Protein AF-A0A2H8TKM4-F1 (afdb_monomer_lite)

Sequence (101 aa):
MDTGNTDNISLMFDMQTFSKESFSVDEFLIENRNKMTLENMRVEMGIFLKDLRTKMINSLNDDCDKYFHLSRGLIGIDQQLATIKPGLSLLSNSEAKNNLE

Radius of gyration: 29.7 Å; chains: 1; bounding box: 73×21×81 Å

pLDDT: mean 80.45, std 16.44, range [33.06, 95.44]

Structure (mmCIF, N/CA/C/O backbone):
data_AF-A0A2H8TKM4-F1
#
_entry.id   AF-A0A2H8TKM4-F1
#
loop_
_atom_site.group_PDB
_atom_site.id
_atom_site.type_symbol
_atom_site.label_atom_id
_atom_site.label_alt_id
_atom_site.label_comp_id
_atom_site.label_asym_id
_atom_site.label_entity_id
_atom_site.label_seq_id
_atom_site.pdbx_PDB_ins_code
_atom_site.Cartn_x
_atom_site.Cartn_y
_atom_site.Cartn_z
_atom_site.occupancy
_atom_site.B_iso_or_equiv
_atom_site.auth_seq_id
_atom_site.auth_comp_id
_atom_site.auth_asym_id
_atom_site.auth_atom_id
_atom_site.pdbx_PDB_model_num
ATOM 1 N N . MET A 1 1 ? -34.961 0.395 -6.087 1.00 37.91 1 MET A N 1
ATOM 2 C CA . MET A 1 1 ? -33.579 -0.119 -6.070 1.00 37.91 1 MET A CA 1
ATOM 3 C C . MET A 1 1 ? -32.799 0.833 -5.202 1.00 37.91 1 MET A C 1
ATOM 5 O O . MET A 1 1 ? -32.695 1.999 -5.552 1.00 37.91 1 MET A O 1
ATOM 9 N N . ASP A 1 2 ? -32.440 0.362 -4.016 1.00 33.06 2 ASP A N 1
ATOM 10 C CA . ASP A 1 2 ? -31.757 1.132 -2.985 1.00 33.06 2 ASP A CA 1
ATOM 11 C C . ASP A 1 2 ? -30.304 1.353 -3.422 1.00 33.06 2 ASP A C 1
ATOM 13 O O . ASP A 1 2 ? -29.540 0.398 -3.573 1.00 33.06 2 ASP A O 1
ATOM 17 N N . THR A 1 3 ? -29.950 2.596 -3.741 1.00 42.28 3 THR A N 1
ATOM 18 C CA . THR A 1 3 ? -28.569 2.993 -4.018 1.00 42.28 3 THR A CA 1
ATOM 19 C C . THR A 1 3 ? -27.849 3.098 -2.681 1.00 42.28 3 THR A C 1
ATOM 21 O O . THR A 1 3 ? -27.763 4.175 -2.091 1.00 42.28 3 THR A O 1
ATOM 24 N N . GLY A 1 4 ? -27.389 1.944 -2.193 1.00 35.06 4 GLY A N 1
ATOM 25 C CA . GLY A 1 4 ? -26.570 1.816 -0.997 1.00 35.06 4 GLY A CA 1
ATOM 26 C C . GLY A 1 4 ? -25.306 2.661 -1.122 1.00 35.06 4 GLY A C 1
ATOM 27 O O . GLY A 1 4 ? -24.388 2.331 -1.864 1.00 35.06 4 GLY A O 1
ATOM 28 N N . ASN A 1 5 ? -25.305 3.771 -0.396 1.00 40.88 5 ASN A N 1
ATOM 29 C CA . ASN A 1 5 ? -24.184 4.662 -0.157 1.00 40.88 5 ASN A CA 1
ATOM 30 C C . ASN A 1 5 ? -23.031 3.897 0.526 1.00 40.88 5 ASN A C 1
ATOM 32 O O . ASN A 1 5 ? -23.052 3.700 1.739 1.00 40.88 5 ASN A O 1
ATOM 36 N N . THR A 1 6 ? -22.039 3.453 -0.248 1.00 44.69 6 THR A N 1
ATOM 37 C CA . THR A 1 6 ? -20.797 2.813 0.236 1.00 44.69 6 THR A CA 1
ATOM 38 C C . THR A 1 6 ? -19.609 3.775 0.324 1.00 44.69 6 THR A C 1
ATOM 40 O O . THR A 1 6 ? -18.473 3.323 0.362 1.00 44.69 6 THR A O 1
ATOM 43 N N . ASP A 1 7 ? -19.833 5.088 0.418 1.00 43.50 7 ASP A N 1
ATOM 44 C CA . ASP A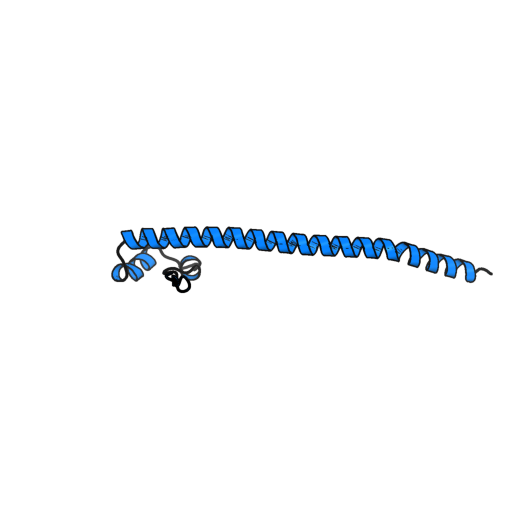 1 7 ? -18.739 6.067 0.305 1.00 43.50 7 ASP A CA 1
ATOM 45 C C . ASP A 1 7 ? -18.371 6.774 1.616 1.00 43.50 7 ASP A C 1
ATOM 47 O O . ASP A 1 7 ? -17.774 7.848 1.604 1.00 43.50 7 ASP A O 1
ATOM 51 N N . ASN A 1 8 ? -18.671 6.187 2.777 1.00 43.75 8 ASN A N 1
ATOM 52 C CA . ASN A 1 8 ? -18.137 6.686 4.051 1.00 43.75 8 ASN A CA 1
ATOM 53 C C . ASN A 1 8 ? -18.019 5.584 5.117 1.00 43.75 8 ASN A C 1
ATOM 55 O O . ASN A 1 8 ? -18.512 5.714 6.235 1.00 43.75 8 ASN A O 1
ATOM 59 N N . ILE A 1 9 ? -17.321 4.488 4.803 1.00 48.84 9 ILE A N 1
ATOM 60 C CA . ILE A 1 9 ? -16.694 3.707 5.877 1.00 48.84 9 ILE A CA 1
ATOM 61 C C . ILE A 1 9 ? -15.493 4.538 6.324 1.00 48.84 9 ILE A C 1
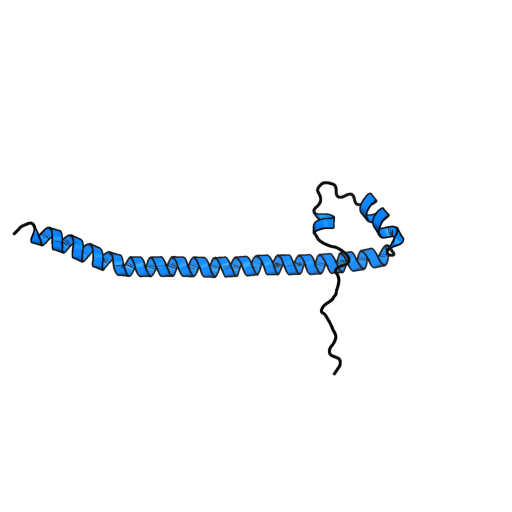ATOM 63 O O . ILE A 1 9 ? -14.386 4.385 5.814 1.00 48.84 9 ILE A O 1
ATOM 67 N N . SER A 1 10 ? -15.736 5.496 7.220 1.00 50.25 10 SER A N 1
ATOM 68 C CA . SER A 1 10 ? -14.666 6.116 7.992 1.00 50.25 10 SER A CA 1
ATOM 69 C C . SER A 1 10 ? -13.977 4.972 8.728 1.00 50.25 10 SER A C 1
ATOM 71 O O . SER A 1 10 ? -14.532 4.420 9.677 1.00 50.25 10 SER A O 1
ATOM 73 N N . LEU A 1 11 ? -12.835 4.521 8.201 1.00 61.19 11 LEU A N 1
ATOM 74 C CA . LEU A 1 11 ? -12.050 3.467 8.825 1.00 61.19 11 LEU A CA 1
ATOM 75 C C . LEU A 1 11 ? -11.740 3.941 10.242 1.00 61.19 11 LEU A C 1
ATOM 77 O O . LEU A 1 11 ? -11.081 4.961 10.437 1.00 61.19 11 LEU A O 1
ATOM 81 N N . MET A 1 12 ? -12.255 3.205 11.225 1.00 67.94 12 MET A N 1
ATOM 82 C CA . MET A 1 12 ? -12.092 3.521 12.646 1.00 67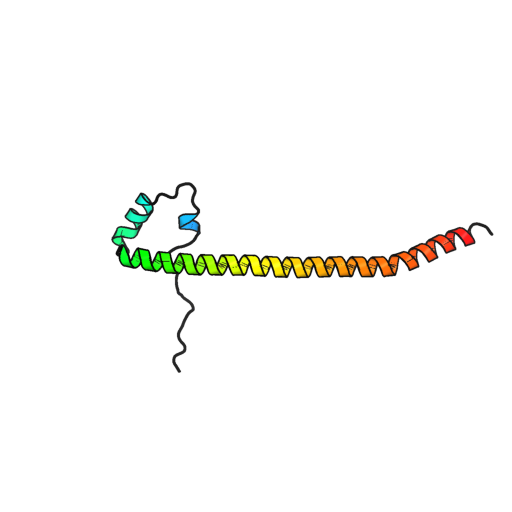.94 12 MET A CA 1
ATOM 83 C C . MET A 1 12 ? -10.605 3.580 13.035 1.00 67.94 12 MET A C 1
ATOM 85 O O . MET A 1 12 ? -10.220 4.263 13.984 1.00 67.94 12 MET A O 1
ATOM 89 N N . PHE A 1 13 ? -9.765 2.894 12.255 1.00 76.88 13 PHE A N 1
ATOM 90 C CA . PHE A 1 13 ? -8.321 2.877 12.383 1.00 76.88 13 PHE A CA 1
ATOM 91 C C . PHE A 1 13 ? -7.628 3.307 11.095 1.00 76.88 13 PHE A C 1
ATOM 93 O O . PHE A 1 13 ? -8.012 2.907 9.997 1.00 76.88 13 PHE A O 1
ATOM 100 N N . ASP A 1 14 ? -6.551 4.065 11.259 1.00 76.50 14 ASP A N 1
ATOM 101 C CA . ASP A 1 14 ? -5.657 4.466 10.183 1.00 76.50 14 ASP A CA 1
ATOM 102 C C . ASP A 1 14 ? -4.271 3.844 10.390 1.00 76.50 14 ASP A C 1
ATOM 104 O O . ASP A 1 14 ? -3.832 3.592 11.516 1.00 76.50 14 ASP A O 1
ATOM 108 N N . MET A 1 15 ? -3.550 3.620 9.294 1.00 80.62 15 MET A N 1
ATOM 109 C CA . MET A 1 15 ? -2.201 3.063 9.322 1.00 80.62 15 MET A CA 1
ATOM 110 C C . MET A 1 15 ? -1.225 3.962 10.084 1.00 80.62 15 MET A C 1
ATOM 112 O O . MET A 1 15 ? -0.301 3.454 10.723 1.00 80.62 15 MET A O 1
ATOM 116 N N . GLN A 1 16 ? -1.462 5.276 10.102 1.00 82.88 16 GLN A N 1
ATOM 117 C CA . GLN A 1 16 ? -0.661 6.223 10.880 1.00 82.88 16 GLN A CA 1
ATOM 118 C C . GLN A 1 16 ? -0.776 6.002 12.388 1.00 82.88 16 GLN A C 1
ATOM 120 O O . GLN A 1 16 ? 0.133 6.369 13.125 1.00 82.88 16 GLN A O 1
ATOM 125 N N . THR A 1 17 ? -1.851 5.378 12.873 1.00 79.75 17 THR A N 1
ATOM 126 C CA . THR A 1 17 ? -1.980 5.024 14.291 1.00 79.75 17 THR A CA 1
ATOM 127 C C . THR A 1 17 ? -0.993 3.924 14.675 1.00 79.75 17 THR A C 1
ATOM 129 O O . THR A 1 17 ? -0.373 4.013 15.730 1.00 79.75 17 THR A O 1
ATOM 132 N N . PHE A 1 18 ? -0.799 2.928 13.804 1.00 83.94 18 PHE A N 1
ATOM 133 C CA . PHE A 1 18 ? 0.048 1.758 14.070 1.00 83.94 18 PHE A CA 1
ATOM 134 C C . PHE A 1 18 ? 1.500 1.914 13.606 1.00 83.94 18 PHE A C 1
ATOM 136 O O . PHE A 1 18 ? 2.361 1.157 14.039 1.00 83.94 18 PHE A O 1
ATOM 143 N N . SER A 1 19 ? 1.785 2.879 12.730 1.00 83.25 19 SER A N 1
ATOM 144 C CA . SER A 1 19 ? 3.128 3.073 12.152 1.00 83.25 19 SER A CA 1
ATOM 145 C C . SER A 1 19 ? 4.039 3.973 12.996 1.00 83.25 19 SER A C 1
ATOM 147 O O . SER A 1 19 ? 5.171 4.243 12.602 1.00 83.2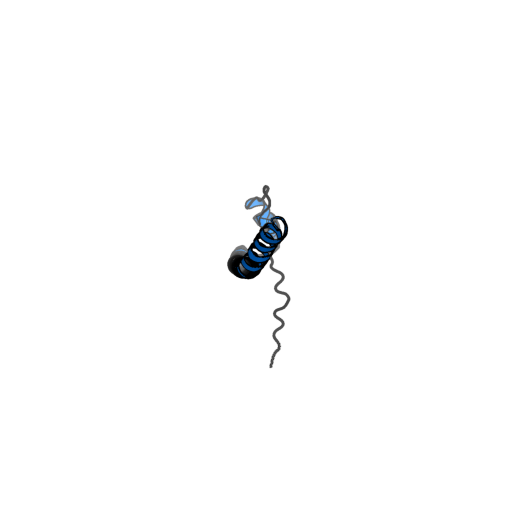5 19 SER A O 1
ATOM 149 N N . LYS A 1 20 ? 3.560 4.472 14.143 1.00 88.62 20 LYS A N 1
ATOM 150 C CA . LYS A 1 20 ? 4.358 5.304 15.053 1.00 88.62 20 LYS A CA 1
ATOM 151 C C . LYS A 1 20 ? 5.403 4.443 15.755 1.00 88.62 20 LYS A C 1
ATOM 153 O O . LYS A 1 20 ? 5.061 3.412 16.323 1.00 88.62 20 LYS A O 1
ATOM 158 N N . GLU A 1 21 ? 6.645 4.915 15.818 1.00 87.50 21 GLU A N 1
ATOM 159 C CA . GLU A 1 21 ? 7.700 4.252 16.605 1.00 87.50 21 GLU A CA 1
ATOM 160 C C . GLU A 1 21 ? 7.346 4.156 18.097 1.00 87.50 21 GLU A C 1
ATOM 162 O O . GLU A 1 21 ? 7.735 3.208 18.771 1.00 87.50 21 GLU A O 1
ATOM 167 N N . SER A 1 22 ? 6.564 5.110 18.606 1.00 88.75 22 SER A N 1
ATOM 168 C CA . SER A 1 22 ? 6.080 5.142 19.987 1.00 88.75 22 SER A CA 1
ATOM 169 C C . SER A 1 22 ? 4.765 4.383 20.194 1.00 88.75 22 SER A C 1
ATOM 171 O O . SER A 1 22 ? 4.059 4.651 21.164 1.00 88.75 22 SER A O 1
ATOM 173 N N . PHE A 1 23 ? 4.358 3.515 19.264 1.00 89.94 23 PHE A N 1
ATOM 174 C CA . PHE A 1 23 ? 3.105 2.781 19.407 1.00 89.94 23 PHE A CA 1
ATOM 175 C C . PHE A 1 23 ? 3.162 1.841 20.620 1.00 89.94 23 PHE A C 1
ATOM 177 O O . PHE A 1 23 ? 4.024 0.968 20.714 1.00 89.94 23 PHE A O 1
ATOM 184 N N . SER A 1 24 ? 2.201 2.003 21.527 1.00 89.75 24 SER A N 1
ATOM 185 C CA . SER A 1 24 ? 2.006 1.144 22.690 1.00 89.75 24 SER A CA 1
ATOM 186 C C . SER A 1 24 ? 0.618 0.521 22.638 1.00 89.75 24 SER A C 1
ATOM 188 O O . SER A 1 24 ? -0.389 1.221 22.518 1.00 89.75 24 SER A O 1
ATOM 190 N N . VAL A 1 25 ? 0.564 -0.807 22.751 1.00 86.12 25 VAL A N 1
ATOM 191 C CA . VAL A 1 25 ? -0.699 -1.558 22.781 1.00 86.12 25 VAL A CA 1
ATOM 192 C C . VAL A 1 25 ? -1.536 -1.151 23.991 1.00 86.12 25 VAL A C 1
ATOM 194 O O . VAL A 1 25 ? -2.744 -0.970 23.861 1.00 86.12 25 VAL A O 1
ATOM 197 N N . ASP A 1 26 ? -0.903 -0.961 25.149 1.00 87.25 26 ASP A N 1
ATOM 198 C CA . ASP A 1 26 ? -1.601 -0.593 26.382 1.00 87.25 26 ASP A CA 1
ATOM 199 C C . ASP A 1 26 ? -2.238 0.794 26.264 1.00 87.25 26 ASP A C 1
ATOM 201 O O . ASP A 1 26 ? -3.404 0.982 26.612 1.00 87.25 26 ASP A O 1
ATOM 205 N N . GLU A 1 27 ? -1.499 1.756 25.711 1.00 87.88 27 GLU A N 1
ATOM 206 C CA . GLU A 1 27 ? -1.973 3.127 25.514 1.00 87.88 27 GLU A CA 1
ATOM 207 C C . GLU A 1 27 ? -3.109 3.173 24.484 1.00 87.88 27 GLU A C 1
ATOM 209 O O . GLU A 1 27 ? -4.164 3.754 24.741 1.00 87.88 27 GLU A O 1
ATOM 214 N N . PHE A 1 28 ? -2.969 2.425 23.389 1.00 87.25 28 PHE A N 1
ATOM 215 C CA . PHE A 1 28 ? -4.016 2.242 22.386 1.00 87.25 28 PHE A CA 1
ATOM 216 C C . PHE A 1 28 ? -5.304 1.632 22.969 1.00 87.25 28 PHE A C 1
ATOM 218 O O . PHE A 1 28 ? -6.411 2.093 22.675 1.00 87.25 28 PHE A O 1
ATOM 225 N N . LEU A 1 29 ? -5.189 0.610 23.824 1.00 85.44 29 LEU A N 1
ATOM 226 C CA . LEU A 1 29 ? -6.344 0.007 24.492 1.00 85.44 29 LEU A CA 1
ATOM 227 C C . LEU A 1 29 ? -7.003 0.990 25.466 1.00 85.44 29 LEU A C 1
ATOM 229 O O . LEU A 1 29 ? -8.231 1.071 25.504 1.00 85.44 29 LEU A O 1
ATOM 233 N N . ILE A 1 30 ? -6.220 1.767 26.221 1.00 85.75 30 ILE A N 1
ATOM 234 C CA . ILE A 1 30 ? -6.734 2.789 27.146 1.00 85.75 30 ILE A CA 1
ATOM 235 C C . ILE A 1 30 ? -7.509 3.874 26.391 1.00 85.75 30 ILE A C 1
ATOM 237 O O . ILE A 1 30 ? -8.623 4.220 26.797 1.00 85.75 30 ILE A O 1
ATOM 241 N N . GLU A 1 31 ? -6.965 4.374 25.281 1.00 84.50 31 GLU A N 1
ATOM 242 C CA . GLU A 1 31 ? -7.584 5.411 24.448 1.00 84.50 31 GLU A CA 1
ATOM 243 C C . GLU A 1 31 ? -8.917 4.970 23.828 1.00 84.50 31 GLU A C 1
ATOM 245 O O . GLU A 1 31 ? -9.816 5.791 23.599 1.00 84.50 31 GLU A O 1
ATOM 250 N N . ASN A 1 32 ? -9.070 3.669 23.580 1.00 82.62 32 ASN A N 1
ATOM 251 C CA . ASN A 1 32 ? -10.241 3.117 22.913 1.00 82.62 32 ASN A CA 1
ATOM 252 C C . ASN A 1 32 ? -11.221 2.392 23.842 1.00 82.62 32 ASN A C 1
ATOM 254 O O . ASN A 1 32 ? -12.357 2.150 23.425 1.00 82.62 32 ASN A O 1
ATOM 258 N N . ARG A 1 33 ? -10.862 2.138 25.110 1.00 80.25 33 ARG A N 1
ATOM 259 C CA . ARG A 1 33 ? -11.728 1.448 26.088 1.00 80.25 33 ARG A CA 1
ATOM 260 C C . ARG A 1 33 ? -13.088 2.126 26.287 1.00 80.25 33 ARG A C 1
ATOM 262 O O . ARG A 1 33 ? -14.070 1.467 26.598 1.00 80.25 33 ARG A O 1
ATOM 269 N N . ASN A 1 34 ? -13.133 3.454 26.143 1.00 80.25 34 ASN A N 1
ATOM 270 C CA . ASN A 1 34 ? -14.348 4.250 26.330 1.00 80.25 34 ASN A CA 1
ATOM 271 C C . ASN A 1 34 ? -15.141 4.416 25.019 1.00 80.25 34 ASN A C 1
ATOM 273 O O . ASN A 1 34 ? -16.253 4.933 25.045 1.00 80.25 34 ASN A O 1
ATOM 277 N N . LYS A 1 35 ? -14.564 4.023 23.873 1.00 81.75 35 LYS A N 1
ATOM 278 C CA . LYS A 1 35 ? -15.151 4.201 22.535 1.00 81.75 35 LYS A CA 1
ATOM 279 C C . LYS A 1 35 ? -15.866 2.942 22.045 1.00 81.75 35 LYS A C 1
ATOM 281 O O . LYS A 1 35 ? -16.838 3.053 21.307 1.00 81.75 35 LYS A O 1
ATOM 286 N N . MET A 1 36 ? -15.388 1.755 22.427 1.00 82.31 36 MET A N 1
ATOM 287 C CA . MET A 1 36 ? -15.965 0.479 21.995 1.00 82.31 36 MET A CA 1
ATOM 288 C C . MET A 1 36 ? -15.625 -0.680 22.937 1.00 82.31 36 MET A C 1
ATOM 290 O O . MET A 1 36 ? -14.686 -0.610 23.726 1.00 82.31 36 MET A O 1
ATOM 294 N N . THR A 1 37 ? -16.376 -1.775 22.817 1.00 86.56 37 THR A N 1
ATOM 295 C CA . THR A 1 37 ? -16.065 -3.040 23.493 1.00 86.56 37 THR A CA 1
ATOM 296 C C . THR A 1 37 ? -14.865 -3.730 22.840 1.00 86.56 37 THR A C 1
ATOM 298 O O . THR A 1 37 ? -14.590 -3.525 21.658 1.00 86.56 37 THR A O 1
ATOM 301 N N . LEU A 1 38 ? -14.179 -4.605 23.585 1.00 85.44 38 LEU A N 1
ATOM 302 C CA . LEU A 1 38 ? -13.068 -5.409 23.052 1.00 85.44 38 LEU A CA 1
ATOM 303 C C . LEU A 1 38 ? -13.487 -6.285 21.865 1.00 85.44 38 LEU A C 1
ATOM 305 O O . LEU A 1 38 ? -12.711 -6.480 20.935 1.00 85.44 38 LEU A O 1
ATOM 309 N N . GLU A 1 39 ? -14.719 -6.792 21.879 1.00 87.25 39 GLU A N 1
ATOM 310 C CA . GLU A 1 39 ? -15.239 -7.601 20.777 1.00 87.25 39 GLU A CA 1
ATOM 311 C C . GLU A 1 39 ? -15.407 -6.765 19.504 1.00 87.25 39 GLU A C 1
ATOM 313 O O . GLU A 1 39 ? -14.926 -7.155 18.441 1.00 87.25 39 GLU A O 1
ATOM 318 N N . ASN A 1 40 ? -16.003 -5.574 19.620 1.00 86.12 40 ASN A N 1
ATOM 319 C CA . ASN A 1 40 ? -16.132 -4.657 18.489 1.00 86.12 40 ASN A CA 1
ATOM 320 C C . ASN A 1 40 ? -14.753 -4.196 18.004 1.00 86.12 40 ASN A C 1
ATOM 322 O O . ASN A 1 40 ? -14.521 -4.129 16.802 1.00 86.12 40 ASN A O 1
ATOM 326 N N . MET A 1 41 ? -13.807 -3.976 18.920 1.00 87.12 41 MET A N 1
ATOM 327 C CA . MET A 1 41 ? -12.423 -3.657 18.575 1.00 87.12 41 MET A CA 1
ATOM 328 C C . MET A 1 41 ? -11.764 -4.758 17.754 1.00 87.12 41 MET A C 1
ATOM 330 O O . MET A 1 41 ? -11.138 -4.467 16.737 1.00 87.12 41 MET A O 1
ATOM 334 N N . ARG A 1 42 ? -11.954 -6.023 18.142 1.00 87.38 42 ARG A N 1
ATOM 335 C CA . ARG A 1 42 ? -11.455 -7.169 17.377 1.00 87.38 42 ARG A CA 1
ATOM 336 C C . ARG A 1 42 ? -12.036 -7.191 15.962 1.00 87.38 42 ARG A C 1
ATOM 338 O O . ARG A 1 42 ? -11.304 -7.466 15.013 1.00 87.38 42 ARG A O 1
ATOM 345 N N . VAL A 1 43 ? -13.333 -6.911 15.819 1.00 89.31 43 VAL A N 1
ATOM 346 C CA . VAL A 1 43 ? -14.011 -6.864 14.514 1.00 89.31 43 VAL A CA 1
ATOM 347 C C . VAL A 1 43 ? -13.451 -5.737 13.645 1.00 89.31 43 VAL A C 1
ATOM 349 O O . VAL A 1 43 ? -13.021 -6.001 12.522 1.00 89.31 43 VAL A O 1
ATOM 352 N N . GLU A 1 44 ? -13.373 -4.517 14.173 1.00 87.00 44 GLU A N 1
ATOM 353 C CA . GLU A 1 44 ? -12.862 -3.345 13.451 1.00 87.00 44 GLU A CA 1
ATOM 354 C C . GLU A 1 44 ? -11.390 -3.516 13.041 1.00 87.00 44 GLU A C 1
ATOM 356 O O . GLU A 1 44 ? -11.013 -3.217 11.907 1.00 87.00 44 GLU A O 1
ATOM 361 N N . MET A 1 45 ? -10.555 -4.087 13.915 1.00 87.69 45 MET A N 1
ATOM 362 C CA . MET A 1 45 ? -9.170 -4.435 13.576 1.00 87.69 45 MET A CA 1
ATOM 363 C C . MET A 1 45 ? -9.101 -5.496 12.471 1.00 87.69 45 MET A C 1
ATOM 365 O O . MET A 1 45 ? -8.250 -5.412 11.587 1.00 87.69 45 MET A O 1
ATOM 369 N N . GLY A 1 46 ? -10.006 -6.478 12.479 1.00 89.25 46 GLY A N 1
ATOM 370 C CA . GLY A 1 46 ? -10.104 -7.480 11.418 1.00 89.25 46 GLY A CA 1
ATOM 371 C C . GLY A 1 46 ? -10.466 -6.872 10.059 1.00 89.25 46 GLY A C 1
ATOM 372 O O . GLY A 1 46 ? -9.872 -7.237 9.041 1.00 89.25 46 GLY A O 1
ATOM 373 N N . ILE A 1 47 ? -11.396 -5.914 10.040 1.00 90.31 47 ILE A N 1
ATOM 374 C CA . ILE A 1 47 ? -11.763 -5.160 8.833 1.00 90.31 47 ILE A CA 1
ATOM 375 C C . ILE A 1 47 ? -10.564 -4.349 8.335 1.00 90.31 47 ILE A C 1
ATOM 377 O O . ILE A 1 47 ? -10.208 -4.456 7.160 1.00 90.31 47 ILE A O 1
ATOM 381 N N . PHE A 1 48 ? -9.896 -3.614 9.229 1.00 90.06 48 PHE A N 1
ATOM 382 C CA . PHE A 1 48 ? -8.701 -2.836 8.900 1.00 90.06 48 PHE A CA 1
ATOM 383 C C . PHE A 1 48 ? -7.586 -3.708 8.307 1.00 90.06 48 PHE A C 1
ATOM 385 O O . PHE A 1 48 ? -7.024 -3.364 7.272 1.00 90.06 48 PHE A O 1
ATOM 392 N N . LEU A 1 49 ? -7.298 -4.874 8.896 1.00 89.31 49 LEU A N 1
ATOM 393 C CA . LEU A 1 49 ? -6.283 -5.798 8.376 1.00 89.31 49 LEU A CA 1
ATOM 394 C C . LEU A 1 49 ? -6.620 -6.316 6.973 1.00 89.31 49 LEU A C 1
ATOM 396 O O . LEU A 1 49 ? -5.731 -6.461 6.131 1.00 89.31 49 LEU A O 1
ATOM 400 N N . LYS A 1 50 ? -7.899 -6.597 6.703 1.00 90.69 50 LYS A N 1
ATOM 401 C CA . LYS A 1 50 ? -8.352 -7.031 5.376 1.00 90.69 50 LYS A CA 1
ATOM 402 C C . LYS A 1 50 ? -8.194 -5.914 4.342 1.00 90.69 50 LYS A C 1
ATOM 404 O O . LYS A 1 50 ? -7.712 -6.175 3.236 1.00 90.69 50 LYS A O 1
ATOM 409 N N . ASP A 1 51 ? -8.589 -4.694 4.692 1.00 88.38 51 ASP A N 1
ATOM 410 C CA . ASP A 1 51 ? -8.430 -3.520 3.833 1.00 88.38 51 ASP A CA 1
ATOM 411 C C . ASP A 1 51 ? -6.948 -3.235 3.557 1.00 88.38 51 ASP A C 1
ATOM 413 O O . ASP A 1 51 ? -6.542 -3.132 2.400 1.00 88.38 51 ASP A O 1
ATOM 417 N N . LEU A 1 52 ? -6.115 -3.248 4.600 1.00 89.44 52 LEU A N 1
ATOM 418 C CA . LEU A 1 52 ? -4.671 -3.074 4.488 1.00 89.44 52 LEU A CA 1
ATOM 419 C C . LEU A 1 52 ? -4.053 -4.112 3.546 1.00 89.44 52 LEU A C 1
ATOM 421 O O . LEU A 1 52 ? -3.326 -3.753 2.622 1.00 89.44 52 LEU A O 1
ATOM 425 N N . ARG A 1 53 ? -4.393 -5.396 3.712 1.00 91.31 53 ARG A N 1
ATOM 426 C CA . ARG A 1 53 ? -3.924 -6.461 2.815 1.00 91.31 53 ARG A CA 1
ATOM 427 C C . ARG A 1 53 ? -4.331 -6.207 1.363 1.00 91.31 53 ARG A C 1
ATOM 429 O O . ARG A 1 53 ? -3.532 -6.431 0.459 1.00 91.31 53 ARG A O 1
ATOM 436 N N . THR A 1 54 ? -5.556 -5.743 1.141 1.00 91.56 54 THR A N 1
ATOM 437 C CA . THR A 1 54 ? -6.072 -5.444 -0.202 1.00 91.56 54 THR A CA 1
ATOM 438 C C . THR A 1 54 ? -5.324 -4.268 -0.828 1.00 91.56 54 THR A C 1
ATOM 440 O O . THR A 1 54 ? -4.862 -4.371 -1.962 1.00 91.56 54 THR A O 1
ATOM 443 N N . LYS A 1 55 ? -5.124 -3.182 -0.072 1.00 90.12 55 LYS A N 1
ATOM 444 C CA . LYS A 1 55 ? -4.336 -2.019 -0.501 1.00 90.12 55 LYS A CA 1
ATOM 445 C C . LYS A 1 55 ? -2.894 -2.390 -0.835 1.00 90.12 55 LYS A C 1
ATOM 447 O O . LYS A 1 55 ? -2.393 -1.952 -1.863 1.00 90.12 55 LYS A O 1
ATOM 452 N N . MET A 1 56 ? -2.250 -3.229 -0.024 1.00 92.00 56 MET A N 1
ATOM 453 C CA . MET A 1 56 ? -0.884 -3.695 -0.291 1.00 92.00 56 MET A CA 1
ATOM 454 C C . MET A 1 56 ? -0.786 -4.496 -1.592 1.00 92.00 56 MET A C 1
ATOM 456 O O . MET A 1 56 ? 0.123 -4.261 -2.383 1.00 92.00 56 MET A O 1
ATOM 460 N N . ILE A 1 57 ? -1.728 -5.412 -1.837 1.00 93.50 57 ILE A N 1
ATOM 461 C CA . ILE A 1 57 ? -1.775 -6.183 -3.088 1.00 93.50 57 ILE A CA 1
ATOM 462 C C . ILE A 1 57 ? -1.974 -5.245 -4.281 1.00 93.50 57 ILE A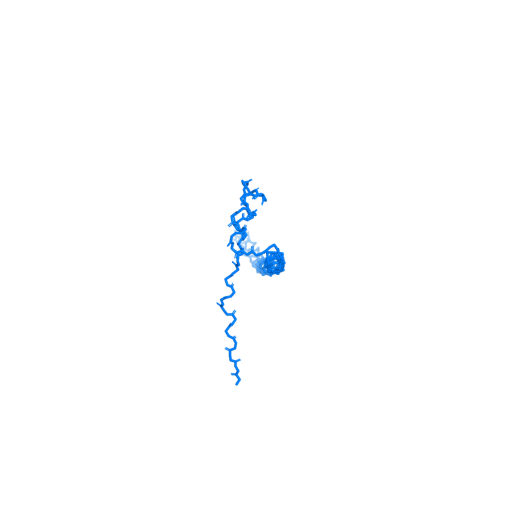 C 1
ATOM 464 O O . ILE A 1 57 ? -1.256 -5.352 -5.270 1.00 93.50 57 ILE A O 1
ATOM 468 N N . ASN A 1 58 ? -2.914 -4.305 -4.179 1.00 93.12 58 ASN A N 1
ATOM 469 C CA . ASN A 1 58 ? -3.189 -3.359 -5.256 1.00 93.12 58 ASN A CA 1
ATOM 470 C C . ASN A 1 58 ? -1.993 -2.442 -5.533 1.00 93.12 58 ASN A C 1
ATOM 472 O O . ASN A 1 58 ? -1.681 -2.220 -6.695 1.00 93.12 58 ASN A O 1
ATOM 476 N N . SER A 1 59 ? -1.304 -1.961 -4.494 1.00 90.81 59 SER A N 1
ATOM 477 C CA . SER A 1 59 ? -0.092 -1.148 -4.648 1.00 90.81 59 SER A CA 1
ATOM 478 C C . SER A 1 59 ? 1.015 -1.922 -5.360 1.00 90.81 59 SER A C 1
ATOM 480 O O . SER A 1 59 ? 1.645 -1.383 -6.259 1.00 90.81 59 SER A O 1
ATOM 482 N N . LEU A 1 60 ? 1.224 -3.195 -5.006 1.00 93.69 60 LEU A N 1
ATOM 483 C CA . LEU A 1 60 ? 2.206 -4.043 -5.687 1.00 93.69 60 LEU A CA 1
ATOM 484 C C . LEU A 1 60 ? 1.835 -4.287 -7.152 1.00 93.69 60 LEU A C 1
ATOM 486 O O . LEU A 1 60 ? 2.700 -4.219 -8.019 1.00 93.69 60 LEU A O 1
ATOM 490 N N . ASN A 1 61 ? 0.559 -4.555 -7.430 1.00 94.06 61 ASN A N 1
ATOM 491 C CA . ASN A 1 61 ? 0.087 -4.762 -8.797 1.00 94.06 61 ASN A CA 1
ATOM 492 C C . ASN A 1 61 ? 0.254 -3.493 -9.648 1.00 94.06 61 ASN A C 1
ATOM 494 O O . ASN A 1 61 ? 0.757 -3.574 -10.764 1.00 94.06 61 ASN A O 1
ATOM 498 N N . ASP A 1 62 ? -0.102 -2.327 -9.106 1.00 95.44 62 ASP A N 1
ATOM 499 C CA . ASP A 1 62 ? 0.072 -1.031 -9.772 1.00 95.44 62 ASP A CA 1
ATOM 500 C C . ASP A 1 62 ? 1.556 -0.735 -10.060 1.00 95.44 62 ASP A C 1
ATOM 502 O O . ASP A 1 62 ? 1.917 -0.297 -11.154 1.00 95.44 62 ASP A O 1
ATOM 506 N N . ASP A 1 63 ? 2.449 -1.055 -9.122 1.00 94.56 63 ASP A N 1
ATOM 507 C CA . ASP A 1 63 ? 3.892 -0.930 -9.336 1.00 94.56 63 ASP A CA 1
ATOM 508 C C . ASP A 1 63 ? 4.410 -1.906 -10.410 1.00 94.56 63 ASP A C 1
ATOM 510 O O . ASP A 1 63 ? 5.262 -1.533 -11.226 1.00 94.56 63 ASP A O 1
ATOM 514 N N . CYS A 1 64 ? 3.872 -3.130 -10.478 1.00 93.25 64 CYS A N 1
ATOM 515 C CA . CYS A 1 64 ? 4.172 -4.077 -11.555 1.00 93.25 64 CYS A CA 1
ATOM 516 C C . CYS A 1 64 ? 3.722 -3.555 -12.927 1.00 93.25 64 CYS A C 1
ATOM 518 O O . CYS A 1 64 ? 4.494 -3.638 -13.888 1.00 93.25 64 CYS A O 1
ATOM 520 N N . ASP A 1 65 ? 2.524 -2.980 -13.024 1.00 94.88 65 ASP A N 1
ATOM 521 C CA . ASP A 1 65 ? 2.003 -2.408 -14.269 1.00 94.88 65 ASP A CA 1
ATOM 522 C C . ASP A 1 65 ? 2.856 -1.219 -14.728 1.00 94.88 65 ASP A C 1
ATOM 524 O O . ASP A 1 65 ? 3.272 -1.147 -15.890 1.00 94.88 65 ASP A O 1
ATOM 528 N N . LYS A 1 66 ? 3.212 -0.313 -13.810 1.00 94.94 66 LYS A N 1
ATOM 529 C CA . LYS A 1 66 ? 4.116 0.814 -14.093 1.00 94.94 66 LYS A CA 1
ATOM 530 C C . LYS A 1 66 ? 5.480 0.342 -14.585 1.00 94.94 66 LYS A C 1
ATOM 532 O O . LYS A 1 66 ? 5.997 0.876 -15.571 1.00 94.94 66 LYS A O 1
ATOM 537 N N . TYR A 1 67 ? 6.059 -0.669 -13.939 1.00 95.31 67 TYR A N 1
ATOM 538 C CA . TYR A 1 67 ? 7.326 -1.258 -14.367 1.00 95.31 67 TYR A CA 1
ATOM 539 C C . TYR A 1 67 ? 7.219 -1.882 -15.765 1.00 95.31 67 TYR A C 1
ATOM 541 O O . TYR A 1 67 ? 8.093 -1.679 -16.615 1.00 95.31 67 TYR A O 1
ATOM 549 N N . PHE A 1 68 ? 6.129 -2.597 -16.046 1.00 94.00 68 PHE A N 1
ATOM 550 C CA . PHE A 1 68 ? 5.877 -3.167 -17.366 1.00 94.00 68 PHE A CA 1
ATOM 551 C C . PHE A 1 68 ? 5.758 -2.080 -18.445 1.00 94.00 68 PHE A C 1
ATOM 553 O O . PHE A 1 68 ? 6.381 -2.173 -19.504 1.00 94.00 68 PHE A O 1
ATOM 560 N N . HIS A 1 69 ? 5.031 -0.999 -18.169 1.00 94.31 69 HIS A N 1
ATOM 561 C CA . HIS A 1 69 ? 4.934 0.138 -19.083 1.00 94.31 69 HIS A CA 1
ATOM 562 C C . HIS A 1 69 ? 6.290 0.803 -19.344 1.00 94.31 69 HIS A C 1
ATOM 564 O O . HIS A 1 69 ? 6.624 1.074 -20.501 1.00 94.31 69 HIS A O 1
ATOM 570 N N . LEU A 1 70 ? 7.093 1.019 -18.298 1.00 94.56 70 LEU A N 1
ATOM 571 C CA . LEU A 1 70 ? 8.425 1.608 -18.426 1.00 94.56 70 LEU A CA 1
ATOM 572 C C . LEU A 1 70 ? 9.368 0.708 -19.233 1.00 94.56 70 LEU A C 1
ATOM 574 O O . LEU A 1 70 ? 10.024 1.178 -20.163 1.00 94.56 70 LEU A O 1
ATOM 578 N N . SER A 1 71 ? 9.409 -0.588 -18.916 1.00 94.25 71 SER A N 1
ATOM 579 C CA . SER A 1 71 ? 10.246 -1.561 -19.629 1.00 94.25 71 SER A CA 1
ATOM 580 C C . SER A 1 71 ? 9.868 -1.663 -21.107 1.00 94.25 71 SER A C 1
ATOM 582 O O . SER A 1 71 ? 10.748 -1.641 -21.968 1.00 94.25 71 SER A O 1
ATOM 584 N N . ARG A 1 72 ? 8.569 -1.662 -21.433 1.00 94.38 72 ARG A N 1
ATOM 585 C CA . ARG A 1 72 ? 8.094 -1.614 -22.821 1.00 94.38 72 ARG A CA 1
ATOM 586 C C . ARG A 1 72 ? 8.527 -0.331 -23.533 1.00 94.38 72 ARG A C 1
ATOM 588 O O . ARG A 1 72 ? 8.940 -0.394 -24.690 1.00 94.38 72 ARG A O 1
ATOM 595 N N . GLY A 1 73 ? 8.452 0.814 -22.854 1.00 93.25 73 GLY A N 1
ATOM 596 C CA . GLY A 1 73 ? 8.928 2.095 -23.378 1.00 93.25 73 GLY A CA 1
ATOM 597 C C . GLY A 1 73 ? 10.424 2.073 -23.697 1.00 93.25 73 GLY A C 1
ATOM 598 O O . GLY A 1 73 ? 10.824 2.474 -24.789 1.00 93.25 73 GLY A O 1
ATOM 599 N N . LEU A 1 74 ? 11.240 1.532 -22.789 1.00 93.69 74 LEU A N 1
ATOM 600 C CA . LEU A 1 74 ? 12.687 1.414 -22.974 1.00 93.69 74 LEU A CA 1
ATOM 601 C C . LEU A 1 74 ? 13.047 0.502 -24.155 1.00 93.69 74 LEU A C 1
ATOM 603 O O . LEU A 1 74 ? 13.876 0.875 -24.982 1.00 93.69 74 LEU A O 1
ATOM 607 N N . ILE A 1 75 ? 12.378 -0.648 -24.282 1.00 93.00 75 ILE A N 1
ATOM 608 C CA . ILE A 1 75 ? 12.547 -1.548 -25.434 1.00 93.00 75 ILE A CA 1
ATOM 609 C C . ILE A 1 75 ? 12.170 -0.832 -26.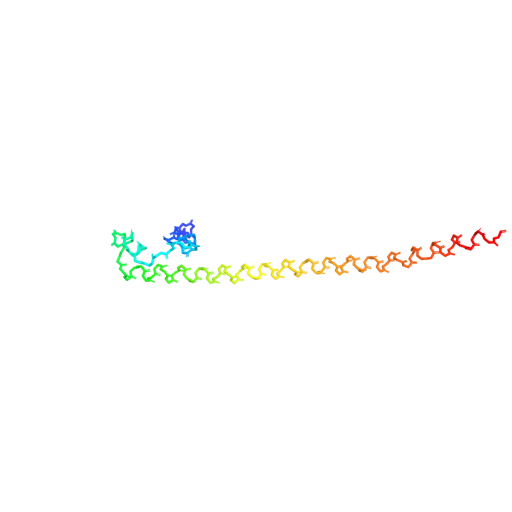739 1.00 93.00 75 ILE A C 1
ATOM 611 O O . ILE A 1 75 ? 12.870 -0.957 -27.740 1.00 93.00 75 ILE A O 1
ATOM 615 N N . GLY A 1 76 ? 11.087 -0.050 -26.740 1.00 92.56 76 GLY A N 1
ATOM 616 C CA . GLY A 1 76 ? 10.675 0.725 -27.912 1.00 92.56 76 GLY A CA 1
ATOM 617 C C . GLY A 1 76 ? 11.703 1.782 -28.330 1.00 92.56 76 GLY A C 1
ATOM 618 O O . GLY A 1 76 ? 11.903 2.002 -29.525 1.00 92.56 76 GLY A O 1
ATOM 619 N N . ILE A 1 77 ? 12.378 2.417 -27.368 1.00 93.69 77 ILE A N 1
ATOM 620 C CA . ILE A 1 77 ? 13.484 3.347 -27.643 1.00 93.69 77 ILE A CA 1
ATOM 621 C C . ILE A 1 77 ? 14.683 2.598 -28.232 1.00 93.69 77 ILE A C 1
ATOM 623 O O . ILE A 1 77 ? 15.248 3.053 -29.224 1.00 93.69 77 ILE A O 1
ATOM 627 N N . ASP A 1 78 ? 15.048 1.444 -27.672 1.00 92.50 78 ASP A N 1
ATOM 628 C CA . ASP A 1 78 ? 16.160 0.629 -28.174 1.00 92.50 78 ASP A CA 1
ATOM 629 C C . ASP A 1 78 ? 15.934 0.183 -29.631 1.00 92.50 78 ASP A C 1
ATOM 631 O O . ASP A 1 78 ? 16.819 0.305 -30.478 1.00 92.50 78 ASP A O 1
ATOM 635 N N . GLN A 1 79 ? 14.705 -0.208 -29.974 1.00 92.62 79 GLN A N 1
ATOM 636 C CA . GLN A 1 79 ? 14.318 -0.542 -31.351 1.00 92.62 79 GLN A CA 1
ATOM 637 C C . GLN A 1 79 ? 14.422 0.654 -32.309 1.00 92.62 79 GLN A C 1
ATOM 639 O O . GLN A 1 79 ? 14.902 0.519 -33.440 1.00 92.62 79 GLN A O 1
ATOM 644 N N . GLN A 1 80 ? 14.001 1.843 -31.871 1.00 92.62 80 GLN A N 1
ATOM 645 C CA . GLN A 1 80 ? 14.153 3.068 -32.661 1.00 92.62 80 GLN A CA 1
ATOM 646 C C . GLN A 1 80 ? 15.629 3.417 -32.864 1.00 92.62 80 GLN A C 1
ATOM 648 O O . GLN A 1 80 ? 16.048 3.722 -33.982 1.00 92.62 80 GLN A O 1
ATOM 653 N N . LEU A 1 81 ? 16.443 3.298 -31.815 1.00 89.62 81 LEU A N 1
ATOM 654 C CA . LEU A 1 81 ? 17.882 3.518 -31.894 1.00 89.62 81 LEU A CA 1
ATOM 655 C C . LEU A 1 81 ? 18.546 2.526 -32.857 1.00 89.62 81 LEU A C 1
ATOM 657 O O . LEU A 1 81 ? 19.364 2.931 -33.684 1.00 89.62 81 LEU A O 1
ATOM 661 N N . ALA A 1 82 ? 18.157 1.250 -32.812 1.00 90.12 82 ALA A N 1
ATOM 662 C CA . ALA A 1 82 ? 18.625 0.223 -33.739 1.00 90.12 82 ALA A CA 1
ATOM 663 C C . ALA A 1 82 ? 18.237 0.510 -35.200 1.00 90.12 82 ALA A C 1
ATOM 665 O O . ALA A 1 82 ? 18.944 0.082 -36.108 1.00 90.12 82 ALA A O 1
ATOM 666 N N . THR A 1 83 ? 17.163 1.267 -35.437 1.00 88.62 83 THR A N 1
ATOM 667 C CA . THR A 1 83 ? 16.743 1.700 -36.780 1.00 88.62 83 THR A CA 1
ATOM 668 C C . THR A 1 83 ? 17.542 2.909 -37.273 1.00 88.62 83 THR A C 1
ATOM 670 O O . THR A 1 83 ? 17.908 2.980 -38.445 1.00 88.62 83 THR A O 1
ATOM 673 N N . ILE A 1 84 ? 17.850 3.858 -36.386 1.00 89.12 84 ILE A N 1
ATOM 674 C CA . ILE A 1 84 ? 18.567 5.096 -36.737 1.00 89.12 84 ILE A CA 1
ATOM 675 C C . ILE A 1 84 ? 20.076 4.848 -36.889 1.00 89.12 84 ILE A C 1
ATOM 677 O O . ILE A 1 84 ? 20.719 5.401 -37.783 1.00 89.12 84 ILE A O 1
ATOM 681 N N . LYS A 1 85 ? 20.657 3.994 -36.038 1.00 87.81 85 LYS A N 1
ATOM 682 C CA . LYS A 1 85 ? 22.103 3.728 -35.980 1.00 87.81 85 LYS A CA 1
ATOM 683 C C . LYS A 1 85 ? 22.715 3.265 -37.320 1.00 87.81 85 LYS A C 1
ATOM 685 O O . LYS A 1 85 ? 23.783 3.775 -37.657 1.00 87.81 85 LYS A O 1
ATOM 690 N N . PRO A 1 86 ? 22.079 2.382 -38.117 1.00 85.75 86 PRO A N 1
ATOM 691 C CA . PRO A 1 86 ? 22.559 2.017 -39.453 1.00 85.75 86 PRO A CA 1
ATOM 692 C C . PRO A 1 86 ? 22.536 3.178 -40.455 1.00 85.75 86 PRO A C 1
ATOM 694 O O . PRO A 1 86 ? 23.448 3.311 -41.263 1.00 85.75 86 PRO A O 1
ATOM 697 N N . GLY A 1 87 ? 21.514 4.038 -40.406 1.00 82.56 87 GLY A N 1
ATOM 698 C CA . GLY A 1 87 ? 21.447 5.217 -41.275 1.00 82.56 87 GLY A CA 1
ATOM 699 C C . GLY A 1 87 ? 22.575 6.203 -40.973 1.00 82.56 87 GLY A C 1
ATOM 700 O O . GLY A 1 87 ? 23.235 6.705 -41.880 1.00 82.56 87 GLY A O 1
ATOM 701 N N . LEU A 1 88 ? 22.860 6.414 -39.688 1.00 79.31 88 LEU A N 1
ATOM 702 C CA . LEU A 1 88 ? 23.936 7.296 -39.249 1.00 79.31 88 LEU A CA 1
ATOM 703 C C . LEU A 1 88 ? 25.331 6.747 -39.595 1.00 79.31 88 LEU A C 1
ATOM 705 O O . LEU A 1 88 ? 26.206 7.508 -40.004 1.00 79.31 88 LEU A O 1
ATOM 709 N N . SER A 1 89 ? 25.544 5.432 -39.478 1.00 79.31 89 SER A N 1
ATOM 710 C CA . SER A 1 89 ? 26.819 4.815 -39.862 1.00 79.31 89 SER A CA 1
ATOM 711 C C . SER A 1 89 ? 27.063 4.874 -41.371 1.00 79.31 89 SER A C 1
ATOM 713 O O . SER A 1 89 ? 28.199 5.084 -41.792 1.00 79.31 89 SER A O 1
ATOM 715 N N . LEU A 1 90 ? 26.013 4.752 -42.191 1.00 79.75 90 LEU A N 1
ATOM 716 C CA . LEU A 1 90 ? 26.102 4.931 -43.642 1.00 79.75 90 LEU A CA 1
ATOM 717 C C . LEU A 1 90 ? 26.486 6.366 -44.023 1.00 79.75 90 LEU A C 1
ATOM 719 O O . LEU A 1 90 ? 27.370 6.544 -44.859 1.00 79.75 90 LEU A O 1
ATOM 723 N N . LEU A 1 91 ? 25.875 7.372 -43.389 1.00 79.50 91 LEU A N 1
ATOM 724 C CA . LEU A 1 91 ? 26.213 8.781 -43.616 1.00 79.50 91 LEU A CA 1
ATOM 725 C C . LEU A 1 91 ? 27.666 9.075 -43.227 1.00 79.50 91 LEU A C 1
ATOM 727 O O . LEU A 1 91 ? 28.427 9.568 -44.057 1.00 79.50 91 LEU A O 1
ATOM 731 N N . SER A 1 92 ? 28.087 8.664 -42.030 1.00 77.31 92 SER A N 1
ATOM 732 C CA . SER A 1 92 ? 29.469 8.840 -41.566 1.00 77.31 92 SER A CA 1
ATOM 733 C C . SER A 1 92 ? 30.495 8.165 -42.490 1.00 77.31 92 SER A C 1
ATOM 735 O O . SER A 1 92 ? 31.540 8.736 -42.797 1.00 77.31 92 SER A O 1
ATOM 737 N N . ASN A 1 93 ? 30.188 6.970 -43.003 1.00 70.12 93 ASN A N 1
ATOM 738 C CA . ASN A 1 93 ? 31.076 6.264 -43.929 1.00 70.12 93 ASN A CA 1
ATOM 739 C C . ASN A 1 93 ? 31.065 6.878 -45.346 1.00 70.12 93 ASN A C 1
ATOM 741 O O . ASN A 1 93 ? 32.032 6.735 -46.091 1.00 70.12 93 ASN A O 1
ATOM 745 N N . SER A 1 94 ? 29.991 7.576 -45.733 1.00 64.81 94 SER A N 1
ATOM 746 C CA . SER A 1 94 ? 29.926 8.325 -46.995 1.00 64.81 94 SER A CA 1
ATOM 747 C C . SER A 1 94 ? 30.744 9.622 -46.947 1.00 64.81 94 SER A C 1
ATOM 749 O O . SER A 1 94 ? 31.463 9.924 -47.896 1.00 64.81 94 SER A O 1
ATOM 751 N N . GLU A 1 95 ? 30.741 10.334 -45.816 1.00 59.91 95 GLU A N 1
ATOM 752 C CA . GLU A 1 95 ? 31.588 11.515 -45.590 1.00 59.91 95 GLU A CA 1
ATOM 753 C C . GLU A 1 95 ? 33.083 11.158 -45.579 1.00 59.91 95 GLU A C 1
ATOM 755 O O . GLU A 1 95 ? 33.909 11.925 -46.072 1.00 59.91 95 GLU A O 1
ATOM 760 N N . ALA A 1 96 ? 33.442 9.968 -45.090 1.00 59.59 96 ALA A N 1
ATOM 761 C CA . ALA A 1 96 ? 34.816 9.467 -45.146 1.00 59.59 96 ALA A CA 1
ATOM 762 C C . ALA A 1 96 ? 35.292 9.147 -46.578 1.00 59.59 96 ALA A C 1
ATOM 764 O O . ALA A 1 96 ? 36.483 9.250 -46.858 1.00 59.59 96 ALA A O 1
ATOM 765 N N . LYS A 1 97 ? 34.380 8.783 -47.492 1.00 57.19 97 LYS A N 1
ATOM 766 C CA . LYS A 1 97 ? 34.709 8.503 -48.901 1.00 57.19 97 LYS A CA 1
ATOM 767 C C . LYS A 1 97 ? 34.825 9.766 -49.754 1.00 57.19 97 LYS A C 1
ATOM 769 O O . LYS A 1 97 ? 35.681 9.807 -50.625 1.00 57.19 97 LYS A O 1
ATOM 774 N N . ASN A 1 98 ? 34.023 10.792 -49.474 1.00 57.38 98 ASN A N 1
ATOM 775 C CA . ASN A 1 98 ? 34.054 12.058 -50.219 1.00 57.38 98 ASN A CA 1
ATOM 776 C C . ASN A 1 98 ? 35.264 12.950 -49.876 1.00 57.38 98 ASN A C 1
ATOM 778 O O . ASN A 1 98 ? 35.549 13.884 -50.611 1.00 57.38 98 ASN A O 1
ATOM 782 N N . ASN A 1 99 ? 35.973 12.685 -48.772 1.00 55.16 99 ASN A N 1
ATOM 783 C CA . ASN A 1 99 ? 37.192 13.411 -48.381 1.00 55.16 99 ASN A CA 1
ATOM 784 C C . ASN A 1 99 ? 38.494 12.748 -48.885 1.00 55.16 99 ASN A C 1
ATOM 786 O O . ASN A 1 99 ? 39.579 13.140 -48.456 1.00 55.16 99 ASN A O 1
ATOM 790 N N . LEU A 1 100 ? 38.399 11.718 -49.737 1.00 54.28 100 LEU A N 1
ATOM 791 C CA . LEU A 1 100 ? 39.548 10.980 -50.282 1.00 54.28 100 LEU A CA 1
ATOM 792 C C . LEU A 1 100 ? 39.655 11.064 -51.820 1.00 54.28 100 LEU A C 1
ATOM 794 O O . LEU A 1 100 ? 40.484 10.370 -52.406 1.00 54.28 100 LEU A O 1
ATOM 798 N N . GLU A 1 101 ? 38.839 11.904 -52.457 1.00 44.06 101 GLU A N 1
ATOM 799 C CA . GLU A 1 101 ? 38.877 12.228 -53.893 1.00 44.06 101 GLU A CA 1
ATOM 800 C C . GLU A 1 101 ? 39.258 13.704 -54.079 1.00 44.06 101 GLU A C 1
ATOM 802 O O . GLU A 1 101 ? 40.044 13.996 -55.009 1.00 44.06 101 GLU A O 1
#

Organism: NCBI:txid742174

Foldseek 3Di:
DDPPPPPDPPLPDDPVQVPDPPRDPVVVCVVCVVPDDPVVVVVSVVVVVVVVVVVVVVVVVVVVVVVVVVVVVVVVVVVVCVVVVVVVVVVVVVVVVVVVD

InterPro domains:
  IPR009316 COG complex component, COG2 [PTHR12961] (7-88)
  IPR024602 Conserved oligomeric Golgi complex, subunit 2, N-terminal [PF06148] (11-84)

Secondary structure (DSSP, 8-state):
------S----SS-HHHHS-TT--HHHHHHHHTTTS-HHHHHHHHHHHHHHHHHHHHHHHHHHHHHHHHHHHHHHHHHHHHHHHHHHHHHHHHHHHHHT--